Protein AF-A0A672KTS9-F1 (afdb_monomer)

Structure (mmCIF, N/CA/C/O backbone):
data_AF-A0A672KTS9-F1
#
_entry.id   AF-A0A672KTS9-F1
#
loop_
_atom_site.group_PDB
_atom_site.id
_atom_site.type_symbol
_atom_site.label_atom_id
_atom_site.label_alt_id
_atom_site.label_comp_id
_atom_site.label_asym_id
_atom_site.label_entity_id
_atom_site.label_seq_id
_atom_site.pdbx_PDB_ins_code
_atom_site.Cartn_x
_atom_site.Cartn_y
_atom_site.Cartn_z
_atom_site.occupancy
_atom_site.B_iso_or_equiv
_atom_site.auth_seq_id
_atom_site.auth_comp_id
_atom_site.auth_asym_id
_atom_site.auth_atom_id
_atom_site.pdbx_PDB_model_num
ATOM 1 N N . MET A 1 1 ? -13.722 -0.046 4.669 1.00 51.09 1 MET A N 1
ATOM 2 C CA . MET A 1 1 ? -14.972 -0.018 5.462 1.00 51.09 1 MET A CA 1
ATOM 3 C C . MET A 1 1 ? -14.577 0.242 6.907 1.00 51.09 1 MET A C 1
ATOM 5 O O . MET A 1 1 ? -13.538 -0.270 7.299 1.00 51.09 1 MET A O 1
ATOM 9 N N . ALA A 1 2 ? -15.296 1.093 7.640 1.00 59.34 2 ALA A N 1
ATOM 10 C CA . ALA A 1 2 ? -14.951 1.438 9.022 1.00 59.34 2 ALA A CA 1
ATOM 11 C C . ALA A 1 2 ? -15.828 0.646 9.998 1.00 59.34 2 ALA A C 1
ATOM 13 O O . ALA A 1 2 ? -17.048 0.649 9.845 1.00 59.34 2 ALA A O 1
ATOM 14 N N . ASP A 1 3 ? -15.214 0.007 10.994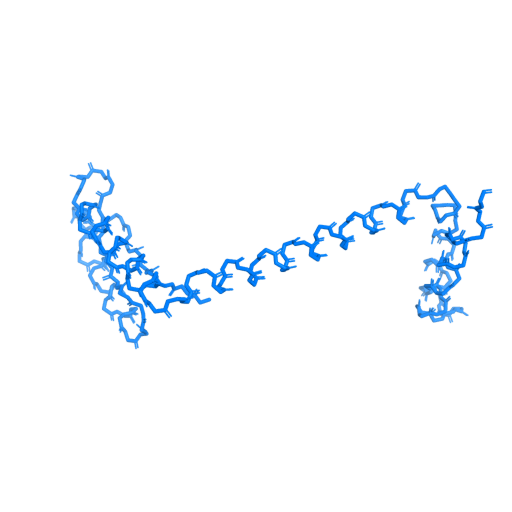 1.00 68.19 3 ASP A N 1
ATOM 15 C CA . ASP A 1 3 ? -15.921 -0.782 12.015 1.00 68.19 3 ASP A CA 1
ATOM 16 C C . ASP A 1 3 ? -16.562 0.101 13.102 1.00 68.19 3 ASP A C 1
ATOM 18 O O . ASP A 1 3 ? -17.542 -0.278 13.746 1.00 68.19 3 ASP A O 1
ATOM 22 N N . LEU A 1 4 ? -16.026 1.311 13.290 1.00 75.81 4 LEU A N 1
ATOM 23 C CA . LEU A 1 4 ? -16.501 2.294 14.255 1.00 75.81 4 LEU A CA 1
ATOM 24 C C . LEU A 1 4 ? -16.325 3.707 13.697 1.00 75.81 4 LEU A C 1
ATOM 26 O O . LEU A 1 4 ? -15.262 4.047 13.175 1.00 75.81 4 LEU A O 1
ATOM 30 N N . VAL A 1 5 ? -17.356 4.538 13.844 1.00 80.38 5 VAL A N 1
ATOM 31 C CA . VAL A 1 5 ? -17.306 5.958 13.476 1.00 80.38 5 VAL A CA 1
ATOM 32 C C . VAL A 1 5 ? -17.457 6.791 14.741 1.00 80.38 5 VAL A C 1
ATOM 34 O O . VAL A 1 5 ? -18.405 6.619 15.509 1.00 80.38 5 VAL A O 1
ATOM 37 N N . VAL A 1 6 ? -16.509 7.698 14.967 1.00 83.94 6 VAL A N 1
ATOM 38 C CA . VAL A 1 6 ? -16.469 8.540 16.165 1.00 83.94 6 VAL A CA 1
ATOM 39 C C . VAL A 1 6 ? -16.664 9.995 15.764 1.00 83.94 6 VAL A C 1
ATOM 41 O O . VAL A 1 6 ? -15.835 10.568 15.058 1.00 83.94 6 VAL A O 1
ATOM 44 N N . VAL A 1 7 ? -17.749 10.605 16.242 1.00 85.69 7 VAL A N 1
ATOM 45 C CA . VAL A 1 7 ? -17.989 12.044 16.086 1.00 85.69 7 VAL A CA 1
ATOM 46 C C . VAL A 1 7 ? -17.328 12.758 17.265 1.00 85.69 7 VAL A C 1
ATOM 48 O O . VAL A 1 7 ? -17.745 12.607 18.417 1.00 85.69 7 VAL A O 1
ATOM 51 N N . THR A 1 8 ? -16.253 13.489 16.982 1.00 86.19 8 THR A N 1
ATOM 52 C CA . THR A 1 8 ? -15.435 14.179 17.991 1.00 86.19 8 THR A CA 1
ATOM 53 C C . THR A 1 8 ? -15.973 15.581 18.299 1.00 86.19 8 THR A C 1
ATOM 55 O O . THR A 1 8 ? -16.845 16.083 17.590 1.00 86.19 8 THR A O 1
ATOM 58 N N . LYS A 1 9 ? -15.448 16.218 19.358 1.00 87.56 9 LYS A N 1
ATOM 59 C CA . LYS A 1 9 ? -15.806 17.587 19.791 1.00 87.56 9 LYS A CA 1
ATOM 60 C C . LYS A 1 9 ? -17.289 17.756 20.149 1.00 87.56 9 LYS A C 1
ATOM 62 O O . LYS A 1 9 ? -17.890 18.793 19.890 1.00 87.56 9 LYS A O 1
ATOM 67 N N . SER A 1 10 ? -17.914 16.718 20.707 1.00 88.94 10 SER A N 1
ATOM 68 C CA . SER A 1 10 ? -19.311 16.773 21.157 1.00 88.94 10 SER A CA 1
ATOM 69 C C . SER A 1 10 ? -19.422 17.452 22.532 1.00 88.94 10 SER A C 1
ATOM 71 O O . SER A 1 10 ? -19.901 16.834 23.484 1.00 88.94 10 SER A O 1
ATOM 73 N N . ASP A 1 11 ? -18.999 18.708 22.634 1.00 82.69 11 ASP A N 1
ATOM 74 C CA . ASP A 1 11 ? -19.000 19.524 23.852 1.00 82.69 11 ASP A CA 1
ATOM 75 C C . ASP A 1 11 ? -19.517 20.948 23.580 1.00 82.69 11 ASP A C 1
ATOM 77 O O . ASP A 1 11 ? -19.565 21.405 22.438 1.00 82.69 11 ASP A O 1
ATOM 81 N N . GLY A 1 12 ? -20.001 21.621 24.631 1.00 88.00 12 GLY A N 1
ATOM 82 C CA . GLY A 1 12 ? -20.553 22.977 24.540 1.00 88.00 12 GLY A CA 1
ATOM 83 C C . GLY A 1 12 ? -21.657 23.120 23.485 1.00 88.00 12 GLY A C 1
ATOM 84 O O . GLY A 1 12 ? -22.602 22.330 23.430 1.00 88.00 12 GLY A O 1
ATOM 85 N N . GLU A 1 13 ? -21.523 24.127 22.622 1.00 87.69 13 GLU A N 1
ATOM 86 C CA . GLU A 1 13 ? -22.466 24.420 21.533 1.00 87.69 13 GLU A CA 1
ATOM 87 C C . GLU A 1 13 ? -22.458 23.354 20.421 1.00 87.69 13 GLU A C 1
ATOM 89 O O . GLU A 1 13 ? -23.419 23.226 19.659 1.00 87.69 13 GLU A O 1
ATOM 94 N N . LEU A 1 14 ? -21.407 22.530 20.347 1.00 86.81 14 LEU A N 1
ATOM 95 C CA . LEU A 1 14 ? -21.232 21.522 19.299 1.00 86.81 14 LEU A CA 1
ATOM 96 C C . LEU A 1 14 ? -21.963 20.203 19.589 1.00 86.81 14 LEU A C 1
ATOM 98 O O . LEU A 1 14 ? -22.030 19.331 18.720 1.00 86.81 14 LEU A O 1
ATOM 102 N N . VAL A 1 15 ? -22.596 20.061 20.758 1.00 86.44 15 VAL A N 1
ATOM 103 C CA . VAL A 1 15 ? -23.379 18.864 21.115 1.00 86.44 15 VAL A CA 1
ATOM 104 C C . VAL A 1 15 ? -24.543 18.627 20.146 1.00 86.44 15 VAL A C 1
ATOM 106 O O . VAL A 1 15 ? -24.794 17.483 19.754 1.00 86.44 15 VAL A O 1
ATOM 109 N N . VAL A 1 16 ? -25.267 19.681 19.754 1.00 89.00 16 VAL A N 1
ATOM 110 C CA . VAL A 1 16 ? -26.439 19.568 18.866 1.00 89.00 16 VAL A CA 1
ATOM 111 C C . VAL A 1 16 ? -26.027 19.187 17.433 1.00 89.00 16 VAL A C 1
ATOM 113 O O . VAL A 1 16 ? -26.547 18.186 16.929 1.00 89.00 16 VAL A O 1
ATOM 116 N N . PRO A 1 17 ? -25.055 19.869 16.792 1.00 87.44 17 PRO A N 1
ATOM 117 C CA . PRO A 1 17 ? -24.490 19.431 15.514 1.00 87.44 17 PRO A CA 1
ATOM 118 C C . PRO A 1 17 ? -23.940 17.998 15.545 1.00 87.44 17 PRO A C 1
ATOM 120 O O . PRO A 1 17 ? -24.241 17.206 14.652 1.00 87.44 17 PRO A O 1
ATOM 123 N N . ALA A 1 18 ? -23.195 17.624 16.592 1.00 84.19 18 ALA A N 1
ATOM 124 C CA . ALA A 1 18 ? -22.610 16.288 16.707 1.00 84.19 18 ALA A CA 1
ATOM 125 C C . ALA A 1 18 ? -23.677 15.182 16.774 1.00 84.19 18 ALA A C 1
ATOM 127 O O . ALA A 1 18 ? -23.493 14.109 16.196 1.00 84.19 18 ALA A O 1
ATOM 128 N N . ARG A 1 19 ? -24.812 15.427 17.447 1.00 85.38 19 ARG A N 1
ATOM 129 C CA . ARG A 1 19 ? -25.952 14.489 17.477 1.00 85.38 19 ARG A CA 1
ATOM 130 C C . ARG A 1 19 ? -26.586 14.298 16.105 1.00 85.38 19 ARG A C 1
ATOM 132 O O . ARG A 1 19 ? -26.957 13.178 15.767 1.00 85.38 19 ARG A O 1
ATOM 139 N N . ARG A 1 20 ? -26.699 15.369 15.319 1.00 85.56 20 ARG A N 1
ATOM 140 C CA . ARG A 1 20 ? -27.255 15.303 13.965 1.00 85.56 20 ARG A CA 1
ATOM 141 C C . ARG A 1 20 ? -26.378 14.451 13.048 1.00 85.56 20 ARG A C 1
ATOM 143 O O . ARG A 1 20 ? -26.880 13.515 12.437 1.00 85.56 20 ARG A O 1
ATOM 150 N N . ILE A 1 21 ? -25.068 14.704 13.050 1.00 83.38 21 ILE A N 1
ATOM 151 C CA . ILE A 1 21 ? -24.095 13.909 12.284 1.00 83.38 21 ILE A CA 1
ATOM 152 C C . ILE A 1 21 ? -24.128 12.444 12.740 1.00 83.38 21 ILE A C 1
ATOM 154 O O . ILE A 1 21 ? -24.165 11.539 11.914 1.00 83.38 21 ILE A O 1
ATOM 158 N N . GLN A 1 22 ? -24.185 12.184 14.052 1.00 82.50 22 GLN A N 1
ATOM 159 C CA . GLN A 1 22 ? -24.304 10.817 14.566 1.00 82.50 22 GLN A CA 1
ATOM 160 C C . GLN A 1 22 ? -25.515 10.079 13.966 1.00 82.50 22 GLN A C 1
ATOM 162 O O . GLN A 1 22 ? -25.380 8.934 13.531 1.00 82.50 22 GLN A O 1
ATOM 167 N N . ALA A 1 23 ? -26.682 10.726 13.926 1.00 78.69 23 ALA A N 1
ATOM 168 C CA . ALA A 1 23 ? -27.905 10.138 13.385 1.00 78.69 23 ALA A CA 1
ATOM 169 C C . ALA A 1 23 ? -27.808 9.855 11.875 1.00 78.69 23 ALA A C 1
ATOM 171 O O . ALA A 1 23 ? -28.233 8.789 11.434 1.00 78.69 23 ALA A O 1
ATOM 172 N N . GLU A 1 24 ? -27.196 10.756 11.103 1.00 76.75 24 GLU A N 1
ATOM 173 C CA . GLU A 1 24 ? -26.996 10.594 9.655 1.00 76.75 24 GLU A CA 1
ATOM 174 C C . GLU A 1 24 ? -26.098 9.382 9.331 1.00 76.75 24 GLU A C 1
ATOM 176 O O . GLU A 1 24 ? -26.396 8.614 8.417 1.00 76.75 24 GLU A O 1
ATOM 181 N N . TYR A 1 25 ? -25.055 9.138 10.132 1.00 66.06 25 TYR A N 1
ATOM 182 C CA . TYR A 1 25 ? -24.136 8.007 9.935 1.00 66.06 25 TYR A CA 1
ATOM 183 C C . TYR A 1 25 ? -24.646 6.665 10.486 1.00 66.06 25 TYR A C 1
ATOM 185 O O . TYR A 1 25 ? -24.133 5.621 10.088 1.00 66.06 25 TYR A O 1
ATOM 193 N N . THR A 1 26 ? -25.663 6.663 11.356 1.00 59.44 26 THR A N 1
ATOM 194 C CA . THR A 1 26 ? -26.233 5.433 11.953 1.00 59.44 26 THR A CA 1
ATOM 195 C C . THR A 1 26 ? -27.075 4.621 10.950 1.00 59.44 26 THR A C 1
ATOM 197 O O . THR A 1 26 ? -27.364 3.448 11.181 1.00 59.44 26 THR A O 1
ATOM 200 N N . ILE A 1 27 ? -27.457 5.215 9.811 1.00 57.56 27 ILE A N 1
ATOM 201 C CA . ILE A 1 27 ? -28.175 4.525 8.721 1.00 57.56 27 ILE A CA 1
ATOM 202 C C . ILE A 1 27 ? -27.260 3.495 8.025 1.00 57.56 27 ILE A C 1
ATOM 204 O O . ILE A 1 27 ? -27.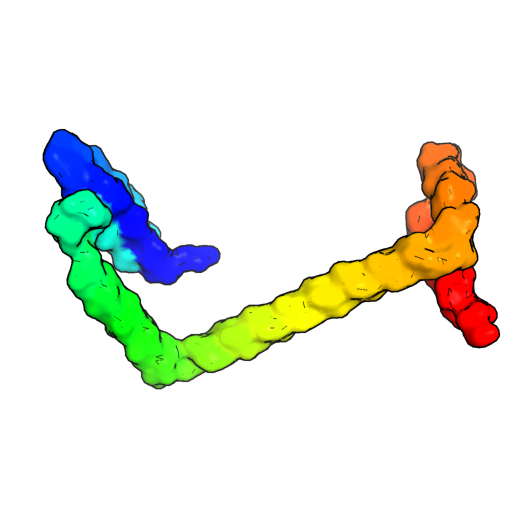734 2.491 7.490 1.00 57.56 27 ILE A O 1
ATOM 208 N N . TRP A 1 28 ? -25.939 3.690 8.092 1.00 45.09 28 TRP A N 1
ATOM 209 C CA . TRP A 1 28 ? -24.948 2.670 7.757 1.00 45.09 28 TRP A CA 1
ATOM 210 C C . TRP A 1 28 ? -24.541 1.886 9.016 1.00 45.09 28 TRP A C 1
ATOM 212 O O . TRP A 1 28 ? -24.565 2.409 10.123 1.00 45.09 28 TRP A O 1
ATOM 222 N N . LYS A 1 29 ? -24.200 0.599 8.862 1.00 57.34 29 LYS A N 1
ATOM 223 C CA . LYS A 1 29 ? -24.016 -0.370 9.963 1.00 57.34 29 LYS A CA 1
ATOM 224 C C . LYS A 1 29 ? -22.637 -0.345 10.683 1.00 57.34 29 LYS A C 1
ATOM 226 O O . LYS A 1 29 ? -22.082 -1.421 10.897 1.00 57.34 29 LYS A O 1
ATOM 231 N N . PRO A 1 30 ? -22.059 0.801 11.086 1.00 63.91 30 PRO A N 1
ATOM 232 C CA . PRO A 1 30 ? -21.187 0.802 12.271 1.00 63.91 30 PRO A CA 1
ATOM 233 C C . PRO A 1 30 ? -21.827 1.503 13.479 1.00 63.91 30 PRO A C 1
ATOM 235 O O . PRO A 1 30 ? -22.669 2.389 13.342 1.00 63.91 30 PRO A O 1
ATOM 238 N N . LYS A 1 31 ? -21.414 1.123 14.699 1.00 72.50 31 LYS A N 1
ATOM 239 C CA . LYS A 1 31 ? -21.804 1.856 15.917 1.00 72.50 31 LYS A CA 1
ATOM 240 C C . LYS A 1 31 ? -21.230 3.275 15.831 1.00 72.50 31 LYS A C 1
ATOM 242 O O . LYS A 1 31 ? -20.025 3.441 15.643 1.00 72.50 31 LYS A O 1
ATOM 247 N N . VAL A 1 32 ? -22.075 4.292 15.988 1.00 74.56 32 VAL A N 1
ATOM 248 C CA . VAL A 1 32 ? -21.638 5.694 15.995 1.00 74.56 32 VAL A CA 1
ATOM 249 C C . VAL A 1 32 ? -21.664 6.221 17.425 1.00 74.56 32 VAL A C 1
ATOM 251 O O . VAL A 1 32 ? -22.713 6.202 18.069 1.00 74.56 32 VAL A O 1
ATOM 254 N N . VAL A 1 33 ? -20.522 6.691 17.931 1.00 81.50 33 VAL A N 1
ATOM 255 C CA . VAL A 1 33 ? -20.372 7.209 19.306 1.00 81.50 33 VAL A CA 1
ATOM 256 C C . VAL A 1 33 ? -19.898 8.663 19.260 1.00 81.50 33 VAL A C 1
ATOM 258 O O . VAL A 1 33 ? -19.138 9.052 18.373 1.00 81.50 33 VAL A O 1
ATOM 261 N N . ARG A 1 34 ? -20.358 9.478 20.215 1.00 81.50 34 ARG A N 1
ATOM 262 C CA . ARG A 1 34 ? -19.916 10.866 20.401 1.00 81.50 34 ARG A CA 1
ATOM 263 C C . ARG A 1 34 ? -18.944 10.956 21.563 1.00 81.50 34 ARG A C 1
ATOM 265 O O . ARG A 1 34 ? -19.243 10.425 22.631 1.00 81.50 34 ARG A O 1
ATOM 272 N N . ILE A 1 35 ? -17.843 11.675 21.366 1.00 88.75 35 ILE A N 1
ATOM 273 C CA . ILE A 1 35 ? -16.857 11.925 22.422 1.00 88.75 35 ILE A CA 1
ATOM 274 C C . ILE A 1 35 ? -16.466 13.401 22.494 1.00 88.75 35 ILE A C 1
ATOM 276 O O . ILE A 1 35 ? -16.513 14.127 21.495 1.00 88.75 35 ILE A O 1
ATOM 280 N N . SER A 1 36 ? -16.005 13.817 23.667 1.00 85.69 36 SER A N 1
ATOM 281 C CA . SER A 1 36 ? -15.225 15.034 23.858 1.00 85.69 36 SER A CA 1
ATOM 282 C C . SER A 1 36 ? -13.908 14.674 24.532 1.00 85.69 36 SER A C 1
ATOM 284 O O . SER A 1 36 ? -13.878 14.228 25.678 1.00 85.69 36 SER A O 1
ATOM 286 N N . SER A 1 37 ? -12.800 14.882 23.823 1.00 84.56 37 SER A N 1
ATOM 287 C CA . SER A 1 37 ? -11.463 14.725 24.400 1.00 84.56 37 SER A CA 1
ATOM 288 C C . SER A 1 37 ? -11.132 15.826 25.411 1.00 84.56 37 SER A C 1
ATOM 290 O O . SER A 1 37 ? -10.241 15.638 26.228 1.00 84.56 37 SER A O 1
ATOM 292 N N . GLN A 1 38 ? -11.836 16.963 25.360 1.00 83.81 38 GLN A N 1
ATOM 293 C CA . GLN A 1 38 ? -11.623 18.092 26.263 1.00 83.81 38 GLN A CA 1
ATOM 294 C C . GLN A 1 38 ? -12.284 17.866 27.625 1.00 83.81 38 GLN A C 1
ATOM 296 O O . GLN A 1 38 ? -11.684 18.170 28.651 1.00 83.81 38 GLN A O 1
ATOM 301 N N . THR A 1 39 ? -13.504 17.324 27.645 1.00 84.19 39 THR A N 1
ATOM 302 C CA . THR A 1 39 ? -14.236 17.053 28.895 1.00 84.19 39 THR A CA 1
ATOM 303 C C . THR A 1 39 ? -14.073 15.613 29.384 1.00 84.19 39 THR A C 1
ATOM 305 O O . THR A 1 39 ? -14.472 15.294 30.500 1.00 84.19 39 THR A O 1
ATOM 308 N N . GLY A 1 40 ? -13.521 14.725 28.550 1.00 84.38 40 GLY A N 1
ATOM 309 C CA . GLY A 1 40 ? -13.437 13.285 28.806 1.00 84.38 40 GLY A CA 1
ATOM 310 C C . GLY A 1 40 ? -14.756 12.536 28.582 1.00 84.38 40 GLY A C 1
ATOM 311 O O . GLY A 1 40 ? -14.800 11.311 28.709 1.00 84.38 40 GLY A O 1
ATOM 312 N N . GLN A 1 41 ? -15.834 13.239 28.222 1.00 86.00 41 GLN A N 1
ATOM 313 C CA . GLN A 1 41 ? -17.145 12.638 28.004 1.00 86.00 41 GLN A CA 1
ATOM 314 C C . GLN A 1 41 ? -17.117 11.643 26.837 1.00 86.00 41 GLN A C 1
ATOM 316 O O . GLN A 1 41 ? -16.623 11.954 25.751 1.00 86.00 41 GLN A O 1
ATOM 321 N N . GLY A 1 42 ? -17.703 10.460 27.032 1.00 85.25 42 GLY A N 1
ATOM 322 C CA . GLY A 1 42 ? -17.825 9.442 25.987 1.00 85.25 42 GLY A CA 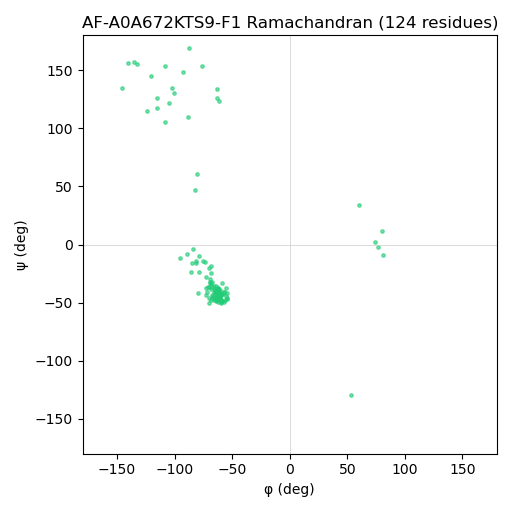1
ATOM 323 C C . GLY A 1 42 ? -16.562 8.602 25.781 1.00 85.25 42 GLY A C 1
ATOM 324 O O . GLY A 1 42 ? -16.604 7.624 25.037 1.00 85.25 42 GLY A O 1
ATOM 325 N N . VAL A 1 43 ? -15.433 8.966 26.405 1.00 87.56 43 VAL A N 1
ATOM 326 C CA . VAL A 1 43 ? -14.157 8.251 26.251 1.00 87.56 43 VAL A CA 1
ATOM 327 C C . VAL A 1 43 ? -14.188 6.871 26.933 1.00 87.56 43 VAL A C 1
ATOM 329 O O . VAL A 1 43 ? -13.806 5.899 26.275 1.00 87.56 43 VAL A O 1
ATOM 332 N N . PRO A 1 44 ? -14.683 6.711 28.181 1.00 90.25 44 PRO A N 1
ATOM 333 C CA . PRO A 1 44 ? -14.836 5.385 28.787 1.00 90.25 44 PRO A CA 1
ATOM 334 C C . PRO A 1 44 ? -15.804 4.478 28.011 1.00 90.25 44 PRO A C 1
ATOM 336 O O . PRO A 1 44 ? -15.545 3.289 27.823 1.00 90.25 44 PRO A O 1
ATOM 339 N N . GLU A 1 45 ? -16.906 5.035 27.509 1.00 86.44 45 GLU A N 1
ATOM 340 C CA . GLU A 1 45 ? -17.914 4.308 26.734 1.00 86.44 45 GLU A CA 1
ATOM 341 C C . GLU A 1 45 ? -17.376 3.873 25.366 1.00 86.44 45 GLU A C 1
ATOM 343 O O . GLU A 1 45 ? -17.649 2.756 24.911 1.00 86.44 45 GLU A O 1
ATOM 348 N N . LEU A 1 46 ? -16.572 4.729 24.726 1.00 87.50 46 LEU A N 1
ATOM 349 C CA . LEU A 1 46 ? -15.838 4.398 23.510 1.00 87.50 46 LEU A CA 1
ATOM 350 C C . LEU A 1 46 ? -14.899 3.212 23.752 1.00 87.50 46 LEU A C 1
ATOM 352 O O . LEU A 1 46 ? -14.939 2.242 22.996 1.00 87.50 46 LEU A O 1
ATOM 356 N N . TRP A 1 47 ? -14.105 3.253 24.826 1.00 89.00 47 TRP A N 1
ATOM 357 C CA . TRP A 1 47 ? -13.187 2.167 25.168 1.00 89.00 47 TRP A CA 1
ATOM 358 C C . TRP A 1 47 ? -13.918 0.842 25.414 1.00 89.00 47 TRP A C 1
ATOM 360 O O . TRP A 1 47 ? -13.550 -0.185 24.845 1.00 89.00 47 TRP A O 1
ATOM 370 N N . ASN A 1 48 ? -15.015 0.866 26.175 1.00 88.94 48 ASN A N 1
ATOM 371 C CA . ASN A 1 48 ? -15.850 -0.318 26.392 1.00 88.94 48 ASN A CA 1
ATOM 372 C C . ASN A 1 48 ? -16.426 -0.865 25.078 1.00 88.94 48 ASN A C 1
ATOM 374 O O . ASN A 1 48 ? -16.455 -2.077 24.870 1.00 88.94 48 ASN A O 1
ATOM 378 N N . THR A 1 49 ? -16.838 0.015 24.165 1.00 86.38 49 THR A N 1
ATOM 379 C CA . THR A 1 49 ? -17.323 -0.385 22.836 1.00 86.38 49 THR A CA 1
ATOM 380 C C . THR A 1 49 ? -16.216 -1.050 22.012 1.00 86.38 49 THR A C 1
ATOM 382 O O . THR A 1 49 ? -16.468 -2.062 21.357 1.00 86.38 49 THR A O 1
ATOM 385 N N . MET A 1 50 ? -14.983 -0.536 22.076 1.00 87.38 50 MET A N 1
ATOM 386 C CA . MET A 1 50 ? -13.819 -1.143 21.418 1.00 87.38 50 MET A CA 1
ATOM 387 C C . MET A 1 50 ? -13.488 -2.526 21.991 1.00 87.38 50 MET A C 1
ATOM 389 O O . MET A 1 50 ? -13.203 -3.447 21.226 1.00 87.38 50 MET A O 1
ATOM 393 N N . LEU A 1 51 ? -13.558 -2.698 23.316 1.00 89.94 51 LEU A N 1
ATOM 394 C CA . LEU A 1 51 ? -13.357 -3.998 23.964 1.00 89.94 51 LEU A CA 1
ATOM 395 C C . LEU A 1 51 ? -14.431 -5.010 23.543 1.00 89.94 51 LEU A C 1
ATOM 397 O O . LEU A 1 51 ? -14.087 -6.117 23.142 1.00 89.94 51 LEU A O 1
ATOM 401 N N . GLN A 1 52 ? -15.707 -4.611 23.529 1.00 87.12 52 GLN A N 1
ATOM 402 C CA . GLN A 1 52 ? -16.803 -5.462 23.046 1.00 87.12 52 GLN A CA 1
ATOM 403 C C . GLN A 1 52 ? -16.596 -5.901 21.593 1.00 87.12 52 GLN A C 1
ATOM 405 O O . GLN A 1 52 ? -16.818 -7.063 21.267 1.00 87.12 52 GLN A O 1
ATOM 410 N N . PHE A 1 53 ? -16.163 -4.986 20.719 1.00 85.25 53 PHE A N 1
ATOM 411 C CA . PHE A 1 53 ? -15.849 -5.320 19.330 1.00 85.25 53 PHE A CA 1
ATOM 412 C C . PHE A 1 53 ? -14.693 -6.319 19.242 1.00 85.25 53 PHE A C 1
ATOM 414 O O . PHE A 1 53 ? -14.807 -7.331 18.557 1.00 85.25 53 PHE A O 1
ATOM 421 N N . ARG A 1 54 ? -13.597 -6.074 19.972 1.00 84.81 54 ARG A N 1
ATOM 4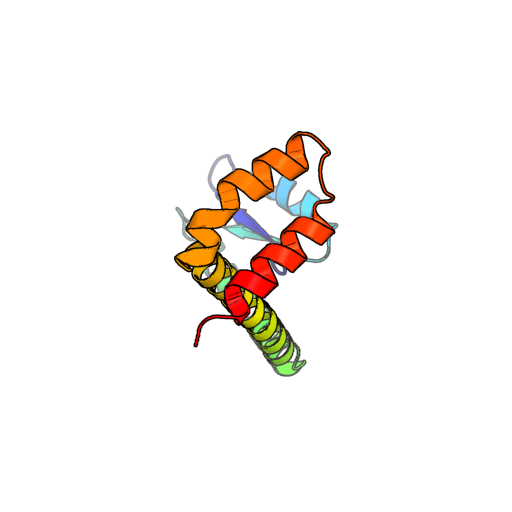22 C CA . ARG A 1 54 ? -12.452 -6.989 20.020 1.00 84.81 54 ARG A CA 1
ATOM 423 C C . ARG A 1 54 ? -12.879 -8.387 20.466 1.00 84.81 54 ARG A C 1
ATOM 425 O O . ARG A 1 54 ? -12.493 -9.359 19.827 1.00 84.81 54 ARG A O 1
ATOM 432 N N . ASP A 1 55 ? -13.660 -8.490 21.536 1.00 88.12 55 ASP A N 1
ATOM 433 C CA . ASP A 1 55 ? -14.074 -9.773 22.105 1.00 88.12 55 ASP A CA 1
ATOM 434 C C . ASP A 1 55 ? -15.068 -10.504 21.180 1.00 88.12 55 ASP A C 1
ATOM 436 O O . ASP A 1 55 ? -14.959 -11.718 20.987 1.00 88.12 55 ASP A O 1
ATOM 440 N N . ALA A 1 56 ? -15.968 -9.775 20.511 1.00 84.06 56 ALA A N 1
ATOM 441 C CA . ALA A 1 56 ? -16.845 -10.332 19.479 1.00 84.06 56 ALA A CA 1
ATOM 442 C C . ALA A 1 56 ? -16.043 -10.872 18.281 1.00 84.06 56 ALA A C 1
ATOM 444 O O . ALA A 1 56 ? -16.262 -11.997 17.848 1.00 84.06 56 ALA A O 1
ATOM 445 N N . MET A 1 57 ? -15.055 -10.116 17.801 1.00 80.56 57 MET A N 1
ATOM 446 C CA . MET A 1 57 ? -14.225 -10.510 16.658 1.00 80.56 57 MET A CA 1
ATOM 447 C C . MET A 1 57 ? -13.222 -11.628 16.990 1.00 80.56 57 MET A C 1
ATOM 449 O O . MET A 1 57 ? -12.810 -12.387 16.111 1.00 80.56 57 MET A O 1
ATOM 453 N N . LEU A 1 58 ? -12.788 -11.730 18.250 1.00 84.44 58 LEU A N 1
ATOM 454 C CA . LEU A 1 58 ? -11.984 -12.854 18.735 1.00 84.44 58 LEU A CA 1
ATOM 455 C C . LEU A 1 58 ? -12.831 -14.119 18.876 1.00 84.44 58 LEU A C 1
ATOM 457 O O . LEU A 1 58 ? -12.384 -15.184 18.460 1.00 84.44 58 LEU A O 1
ATOM 461 N N . SER A 1 59 ? -14.040 -14.007 19.431 1.00 85.56 59 SER A N 1
ATOM 462 C CA . SER A 1 59 ? -14.936 -15.157 19.606 1.00 85.56 59 SER A CA 1
ATOM 463 C C . SER A 1 59 ? -15.488 -15.689 18.280 1.00 85.56 59 SER A C 1
ATOM 465 O O . SER A 1 59 ? -15.646 -16.900 18.149 1.00 85.56 59 SER A O 1
ATOM 467 N N . SER A 1 60 ? -15.696 -14.831 17.274 1.00 84.62 60 SER A N 1
ATOM 468 C CA . SER A 1 60 ? -16.038 -15.262 15.911 1.00 84.62 60 SER A CA 1
ATOM 469 C C . SER A 1 60 ? -14.850 -15.828 15.122 1.00 84.62 60 SER A C 1
ATOM 471 O O . SER A 1 60 ? -15.044 -16.454 14.083 1.00 84.62 60 SER A O 1
ATOM 473 N N . GLY A 1 61 ? -13.612 -15.614 15.586 1.00 83.25 61 GLY A N 1
ATOM 474 C CA . GLY A 1 61 ? -12.393 -16.000 14.868 1.00 83.25 61 GLY A CA 1
ATOM 475 C C . GLY A 1 61 ? -12.051 -15.108 13.665 1.00 83.25 61 GLY A C 1
ATOM 476 O O . GLY A 1 61 ? -11.040 -15.339 13.002 1.00 83.25 61 GLY A O 1
ATOM 477 N N . GLU A 1 62 ? -12.832 -14.059 13.395 1.00 81.00 62 GLU A N 1
ATOM 478 C CA . GLU A 1 62 ? -12.605 -13.140 12.273 1.00 81.00 62 GLU A CA 1
ATOM 479 C C . GLU A 1 62 ? -11.346 -12.285 12.463 1.00 81.00 62 GLU A C 1
ATOM 481 O O . GLU A 1 62 ? -10.635 -11.991 11.502 1.00 81.00 62 GLU A O 1
ATOM 486 N N . LEU A 1 63 ? -11.016 -11.912 13.705 1.00 79.00 63 LEU A N 1
ATOM 487 C CA . LEU A 1 63 ? -9.881 -11.030 13.989 1.00 79.00 63 LEU A CA 1
ATOM 488 C C . LEU A 1 63 ? -8.520 -11.638 13.593 1.00 79.00 63 LEU A C 1
ATOM 490 O O . LEU A 1 63 ? -7.747 -10.951 12.917 1.00 79.00 63 LEU A O 1
ATOM 494 N N . PRO A 1 64 ? -8.195 -12.900 13.942 1.00 83.88 64 PRO A N 1
ATOM 495 C CA . PRO A 1 64 ? -7.015 -13.580 13.406 1.00 83.88 64 PRO A CA 1
ATOM 496 C C . PRO A 1 64 ? -6.990 -13.668 11.873 1.00 83.88 64 PRO A C 1
ATOM 498 O O . PRO A 1 64 ? -5.942 -13.432 11.272 1.00 83.88 64 PRO A O 1
ATOM 501 N N . VAL A 1 65 ? -8.129 -13.953 11.230 1.00 84.12 65 VAL A N 1
ATOM 502 C CA . VAL A 1 65 ? -8.233 -14.090 9.764 1.00 84.12 65 VAL A CA 1
ATOM 503 C C . VAL A 1 65 ? -7.993 -12.752 9.058 1.00 84.12 65 VAL A C 1
ATOM 505 O O . VAL A 1 65 ? -7.220 -12.674 8.096 1.00 84.12 65 VAL A O 1
ATOM 508 N N . HIS A 1 66 ? -8.594 -11.672 9.561 1.00 82.56 66 HIS A N 1
ATOM 509 C CA . HIS A 1 66 ? -8.367 -10.318 9.059 1.00 82.56 66 HIS A CA 1
ATOM 510 C C . HIS A 1 66 ? -6.902 -9.912 9.212 1.00 82.56 66 HIS A C 1
ATOM 512 O O . HIS A 1 66 ? -6.304 -9.421 8.255 1.00 82.56 66 HIS A O 1
ATOM 518 N N . ARG A 1 67 ? -6.286 -10.186 10.370 1.00 87.88 67 ARG A N 1
ATOM 519 C CA . ARG A 1 67 ? -4.858 -9.914 10.591 1.00 87.88 67 ARG A CA 1
ATOM 520 C C . ARG A 1 67 ? -3.966 -10.689 9.630 1.00 87.88 67 ARG A C 1
ATOM 522 O O . ARG A 1 67 ? -3.048 -10.105 9.065 1.00 87.88 67 ARG A O 1
ATOM 529 N N . GLN A 1 68 ? -4.245 -11.969 9.400 1.00 88.81 68 GLN A N 1
ATOM 530 C CA . GLN A 1 68 ? -3.479 -12.772 8.446 1.00 88.81 68 GLN A CA 1
ATOM 531 C C . GLN A 1 68 ? -3.5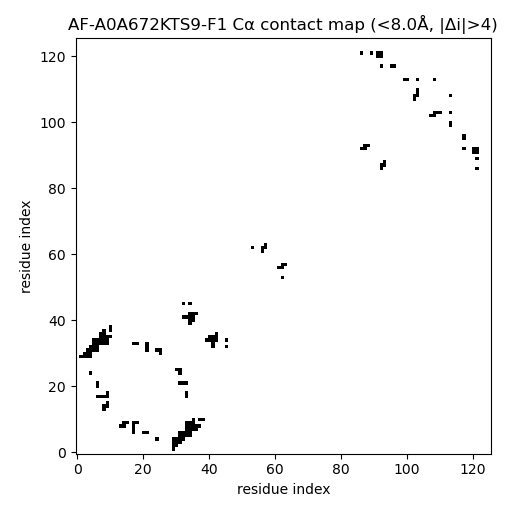96 -12.212 7.021 1.00 88.81 68 GLN A C 1
ATOM 533 O O . GLN A 1 68 ? -2.612 -12.151 6.284 1.00 88.81 68 GLN A O 1
ATOM 538 N N . THR A 1 69 ? -4.793 -11.772 6.632 1.00 90.56 69 THR A N 1
ATOM 539 C CA . THR A 1 69 ? -5.032 -11.157 5.320 1.00 90.56 69 THR A CA 1
ATOM 540 C C . THR A 1 69 ? -4.278 -9.834 5.187 1.00 90.56 69 THR A C 1
ATOM 542 O O . THR A 1 69 ? -3.580 -9.625 4.198 1.00 90.56 69 THR A O 1
ATOM 545 N N . GLN A 1 70 ? -4.335 -8.976 6.209 1.00 88.75 70 GLN A N 1
ATOM 546 C CA . GLN A 1 70 ? -3.583 -7.718 6.255 1.00 88.75 70 GLN A CA 1
ATOM 547 C C . GLN A 1 70 ? -2.071 -7.949 6.178 1.00 88.75 70 GLN A C 1
ATOM 549 O O . GLN A 1 70 ? -1.390 -7.260 5.427 1.00 88.75 70 GLN A O 1
ATOM 554 N N . GLN A 1 71 ? -1.545 -8.948 6.893 1.00 91.00 71 GLN A N 1
ATOM 555 C CA . GLN A 1 71 ? -0.127 -9.313 6.840 1.00 91.00 71 GLN A CA 1
ATOM 556 C C . GLN A 1 71 ? 0.299 -9.763 5.442 1.00 91.00 71 GLN A C 1
ATOM 558 O O . GLN A 1 71 ? 1.361 -9.365 4.977 1.00 91.00 71 GLN A O 1
ATOM 563 N N . LYS A 1 72 ? -0.532 -10.551 4.746 1.00 94.50 72 LYS A N 1
ATOM 564 C CA . LYS A 1 72 ? -0.265 -10.956 3.357 1.00 94.50 72 LYS A CA 1
ATOM 565 C C . LYS A 1 72 ? -0.224 -9.756 2.415 1.00 94.50 72 LYS A C 1
ATOM 567 O O . LYS A 1 72 ? 0.688 -9.667 1.601 1.00 94.50 72 LYS A O 1
ATOM 572 N N . VAL A 1 73 ? -1.185 -8.838 2.533 1.00 95.00 73 VAL A N 1
ATOM 573 C CA . VAL A 1 73 ? -1.200 -7.603 1.732 1.00 95.00 73 VAL A CA 1
ATOM 574 C C . VAL A 1 73 ? 0.051 -6.775 2.016 1.00 95.00 73 VAL A C 1
ATOM 576 O O . VAL A 1 73 ? 0.734 -6.357 1.088 1.00 95.00 73 VAL A O 1
ATOM 579 N N . TRP A 1 74 ? 0.396 -6.596 3.291 1.00 94.19 74 TRP A N 1
ATOM 580 C CA . TRP A 1 74 ? 1.569 -5.820 3.673 1.00 94.19 74 TRP A CA 1
ATOM 581 C C . TRP A 1 74 ? 2.875 -6.444 3.166 1.00 94.19 74 TRP A C 1
ATOM 583 O O . TRP A 1 74 ? 3.718 -5.731 2.628 1.00 94.19 74 TRP A O 1
ATOM 593 N N . LEU A 1 75 ? 3.009 -7.770 3.260 1.00 95.38 75 LEU A N 1
ATOM 594 C CA . LEU A 1 75 ? 4.145 -8.508 2.712 1.00 95.38 75 LEU A CA 1
ATOM 595 C C . LEU A 1 75 ? 4.304 -8.252 1.210 1.00 95.38 75 LEU A C 1
ATOM 597 O O . LEU A 1 75 ? 5.400 -7.931 0.760 1.00 95.38 75 LEU A O 1
ATOM 601 N N . TRP A 1 76 ? 3.224 -8.372 0.436 1.00 97.06 76 TRP A N 1
ATOM 602 C CA . TRP A 1 76 ? 3.287 -8.165 -1.009 1.00 97.06 76 TRP A CA 1
ATOM 603 C C . TRP A 1 76 ? 3.581 -6.717 -1.393 1.00 97.06 76 TRP A C 1
ATOM 605 O O . TRP A 1 76 ? 4.352 -6.506 -2.325 1.00 97.06 76 TRP A O 1
ATOM 615 N N . ASN A 1 77 ? 3.054 -5.736 -0.657 1.00 96.25 77 ASN A N 1
ATOM 616 C CA . ASN A 1 77 ? 3.400 -4.330 -0.872 1.00 96.25 77 ASN A CA 1
ATOM 617 C C . ASN A 1 77 ? 4.899 -4.097 -0.647 1.00 96.25 77 ASN A C 1
ATOM 619 O O . ASN A 1 77 ? 5.563 -3.522 -1.502 1.00 96.25 77 ASN A O 1
ATOM 623 N N . LEU A 1 78 ? 5.452 -4.632 0.447 1.00 95.25 78 LEU A N 1
ATOM 624 C CA . LEU A 1 78 ? 6.876 -4.499 0.749 1.00 95.25 78 LEU A CA 1
ATOM 625 C C . LEU A 1 78 ? 7.753 -5.191 -0.306 1.00 95.25 78 LEU A C 1
ATOM 627 O O . LEU A 1 78 ? 8.786 -4.657 -0.703 1.00 95.25 78 LEU A O 1
ATOM 631 N N . ILE A 1 79 ? 7.340 -6.368 -0.786 1.00 97.12 79 ILE A N 1
ATOM 632 C CA . ILE A 1 79 ? 8.028 -7.066 -1.880 1.00 97.12 79 ILE A CA 1
ATOM 633 C C . ILE A 1 79 ? 8.008 -6.214 -3.152 1.00 97.12 79 ILE A C 1
ATOM 635 O O . ILE A 1 79 ? 9.050 -6.074 -3.782 1.00 97.12 79 ILE A O 1
ATOM 639 N N . GLN A 1 80 ? 6.862 -5.641 -3.528 1.00 96.75 80 GLN A N 1
ATOM 640 C CA . GLN A 1 80 ? 6.740 -4.814 -4.732 1.00 96.75 80 GLN A CA 1
ATOM 641 C C . GLN A 1 80 ? 7.581 -3.539 -4.643 1.00 96.75 80 GLN A C 1
ATOM 643 O O . GLN A 1 80 ? 8.325 -3.238 -5.575 1.00 96.75 80 GLN A O 1
ATOM 648 N N . GLU A 1 81 ? 7.505 -2.821 -3.522 1.00 96.00 81 GLU A N 1
ATOM 649 C CA . GLU A 1 81 ? 8.290 -1.608 -3.273 1.00 96.00 81 GLU A CA 1
ATOM 650 C C . GLU A 1 81 ? 9.791 -1.900 -3.347 1.00 96.00 81 GLU A C 1
ATOM 652 O O . GLU A 1 81 ? 10.525 -1.227 -4.074 1.00 96.00 81 GLU A O 1
ATOM 657 N N . ASN A 1 82 ? 10.244 -2.951 -2.660 1.00 96.25 82 ASN A N 1
ATOM 658 C CA . ASN A 1 82 ? 11.652 -3.331 -2.662 1.00 96.25 82 ASN A CA 1
ATOM 659 C C . ASN A 1 82 ? 12.104 -3.831 -4.035 1.00 96.25 82 ASN A C 1
ATOM 661 O O . ASN A 1 82 ? 13.172 -3.437 -4.496 1.00 96.25 82 ASN A O 1
ATOM 665 N N . ALA A 1 83 ? 11.311 -4.665 -4.710 1.00 95.94 83 ALA A N 1
ATOM 666 C CA . ALA A 1 83 ? 11.640 -5.163 -6.042 1.00 95.94 83 ALA A CA 1
ATOM 667 C C . ALA A 1 83 ? 11.780 -4.013 -7.047 1.00 95.94 83 ALA A C 1
ATOM 669 O O . ALA A 1 83 ? 12.754 -3.977 -7.797 1.00 95.94 83 ALA A O 1
ATOM 670 N N . LEU A 1 84 ? 10.860 -3.044 -7.022 1.00 95.56 84 LEU A N 1
ATOM 671 C CA . LEU A 1 84 ? 10.928 -1.864 -7.879 1.00 95.56 84 LEU A CA 1
ATOM 672 C C . LEU A 1 84 ? 12.146 -0.994 -7.546 1.00 95.56 84 LEU A C 1
ATOM 674 O O . LEU A 1 84 ? 12.849 -0.554 -8.453 1.00 95.56 84 LEU A O 1
ATOM 678 N N . CYS A 1 85 ? 12.427 -0.790 -6.258 1.00 95.81 85 CYS A N 1
ATOM 679 C CA . CYS A 1 85 ? 13.596 -0.050 -5.794 1.00 95.81 85 CYS A CA 1
ATOM 680 C C . CYS A 1 85 ? 14.901 -0.701 -6.283 1.00 95.81 85 CYS A C 1
ATOM 682 O O . CYS A 1 85 ? 15.726 -0.039 -6.912 1.00 95.81 85 CYS A O 1
ATOM 684 N N . HIS A 1 86 ? 15.057 -2.013 -6.086 1.00 95.06 86 HIS A N 1
ATOM 685 C CA . HIS A 1 86 ? 16.218 -2.769 -6.559 1.00 95.06 86 HIS A CA 1
ATOM 686 C C . HIS A 1 86 ? 16.356 -2.735 -8.082 1.00 95.06 86 HIS A C 1
ATOM 688 O O . HIS A 1 86 ? 17.461 -2.558 -8.591 1.00 95.06 86 HIS A O 1
ATOM 694 N N . PHE A 1 87 ? 15.246 -2.860 -8.809 1.00 95.38 87 PHE A N 1
ATOM 695 C CA . PHE A 1 87 ? 15.234 -2.782 -10.265 1.00 95.38 87 PHE A CA 1
ATOM 696 C C . PHE A 1 87 ? 15.707 -1.410 -10.766 1.00 95.38 87 PHE A C 1
ATOM 698 O O . PHE A 1 87 ? 16.611 -1.339 -11.593 1.00 95.38 87 PHE A O 1
ATOM 705 N N . GLN A 1 88 ? 15.163 -0.317 -10.222 1.00 92.75 88 GLN A N 1
ATOM 706 C CA . GLN A 1 88 ? 15.533 1.051 -10.611 1.00 92.75 88 GLN A CA 1
ATOM 707 C C . GLN A 1 88 ? 16.967 1.424 -10.210 1.00 92.75 88 GLN A C 1
ATOM 709 O O . GLN A 1 88 ? 17.622 2.209 -10.896 1.00 92.75 88 GLN A O 1
ATOM 714 N N . GLN A 1 89 ? 17.467 0.878 -9.100 1.00 93.94 89 GLN A N 1
ATOM 715 C CA . GLN A 1 89 ? 18.831 1.123 -8.625 1.00 93.94 89 GLN A CA 1
ATOM 716 C C . GLN A 1 89 ? 19.885 0.270 -9.338 1.00 93.94 89 GLN A C 1
ATOM 718 O O . GLN A 1 89 ? 21.075 0.576 -9.234 1.00 93.94 89 GLN A O 1
ATOM 723 N N . HIS A 1 90 ? 19.482 -0.770 -10.073 1.00 95.50 90 HIS A N 1
ATOM 724 C CA . HIS A 1 90 ? 20.413 -1.629 -10.792 1.00 95.50 90 HIS A CA 1
ATOM 725 C C . HIS A 1 90 ? 21.192 -0.819 -11.847 1.00 95.50 90 HIS A C 1
ATOM 727 O O . HIS A 1 90 ? 20.564 -0.220 -12.725 1.00 95.50 90 HIS A O 1
ATOM 733 N N . PRO A 1 91 ? 22.543 -0.800 -11.826 1.00 95.25 91 PRO A N 1
ATOM 734 C CA . PRO A 1 91 ? 23.339 0.098 -12.669 1.00 95.25 91 PRO A CA 1
ATOM 735 C C . PRO A 1 91 ? 23.023 -0.001 -14.164 1.00 95.25 91 PRO A C 1
ATOM 737 O O . PRO A 1 91 ? 22.899 1.022 -14.832 1.00 95.25 91 PRO A O 1
ATOM 740 N N . ALA A 1 92 ? 22.836 -1.221 -14.676 1.00 94.62 92 ALA A N 1
ATOM 741 C CA . ALA A 1 92 ? 22.527 -1.440 -16.087 1.00 94.62 92 ALA A CA 1
ATOM 742 C C . ALA A 1 92 ? 21.102 -0.992 -16.457 1.00 94.62 92 ALA A C 1
ATOM 744 O O . ALA A 1 92 ? 20.896 -0.419 -17.521 1.00 94.62 92 ALA A O 1
ATOM 745 N N . VAL A 1 93 ? 20.127 -1.176 -15.558 1.00 96.00 93 VAL A N 1
ATOM 746 C CA . VAL A 1 93 ? 18.754 -0.689 -15.781 1.00 96.00 93 VAL A CA 1
ATOM 747 C C . VAL A 1 93 ? 18.755 0.834 -15.763 1.00 96.00 93 VAL A C 1
ATOM 749 O O . VAL A 1 93 ? 18.220 1.458 -16.669 1.00 96.00 93 VAL A O 1
ATOM 752 N N . ARG A 1 94 ? 19.423 1.440 -14.777 1.00 95.81 94 ARG A N 1
ATOM 753 C CA . ARG A 1 94 ? 19.548 2.894 -14.646 1.00 95.81 94 ARG A CA 1
ATOM 754 C C . ARG A 1 94 ? 20.211 3.549 -15.863 1.00 95.81 94 ARG A C 1
ATOM 756 O O . ARG A 1 9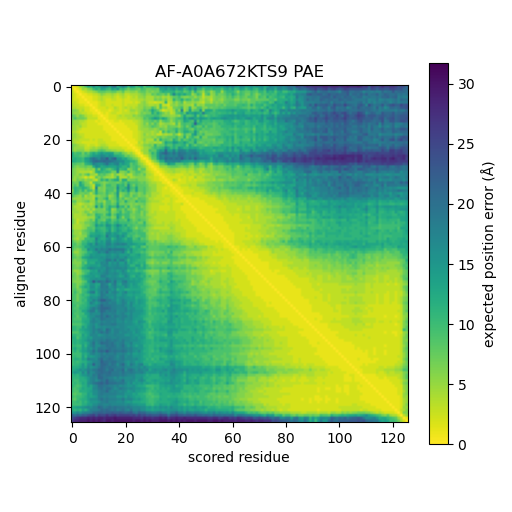4 ? 19.862 4.680 -16.188 1.00 95.81 94 ARG A O 1
ATOM 763 N N . ALA A 1 95 ? 21.154 2.865 -16.512 1.00 95.50 95 ALA A N 1
ATOM 764 C CA . ALA A 1 95 ? 21.801 3.348 -17.729 1.00 95.50 95 ALA A CA 1
ATOM 765 C C . ALA A 1 95 ? 20.866 3.311 -18.953 1.00 95.50 95 ALA A C 1
ATOM 767 O O . ALA A 1 95 ? 20.847 4.263 -19.728 1.00 95.50 95 ALA A O 1
ATOM 768 N N . GLU A 1 96 ? 20.073 2.247 -19.103 1.00 95.00 96 GLU A N 1
ATOM 769 C CA . GLU A 1 96 ? 19.196 2.026 -20.266 1.00 95.00 96 GLU A CA 1
ATOM 770 C C . GLU A 1 96 ? 17.822 2.712 -20.147 1.00 95.00 96 GLU A C 1
ATOM 772 O O . GLU A 1 96 ? 17.172 2.998 -21.156 1.00 95.00 96 GLU A O 1
ATOM 777 N N . LEU A 1 97 ? 17.363 2.995 -18.923 1.00 95.44 97 LEU A N 1
ATOM 778 C CA . LEU A 1 97 ? 16.018 3.509 -18.644 1.00 95.44 97 LEU A CA 1
ATOM 779 C C . LEU A 1 97 ? 15.666 4.794 -19.424 1.00 95.44 97 LEU A C 1
ATOM 781 O O . LEU A 1 97 ? 14.601 4.799 -20.044 1.00 95.44 97 LEU A O 1
ATOM 785 N N . PRO A 1 98 ? 16.525 5.839 -19.493 1.00 96.50 98 PRO A N 1
ATOM 786 C CA . PRO A 1 98 ? 16.184 7.070 -20.213 1.00 96.50 98 PRO A CA 1
ATOM 787 C C . PRO A 1 98 ? 15.958 6.853 -21.715 1.00 96.50 98 PRO A C 1
ATOM 789 O O . PRO A 1 98 ? 15.065 7.456 -22.311 1.00 96.50 98 PRO A O 1
ATOM 792 N N . GLU A 1 99 ? 16.746 5.974 -22.341 1.00 96.31 99 GLU A N 1
ATOM 793 C CA . GLU A 1 99 ? 16.590 5.666 -23.765 1.00 96.31 99 GLU A CA 1
ATOM 794 C C . GLU A 1 99 ? 15.333 4.827 -24.014 1.00 96.31 99 GLU A C 1
ATOM 796 O O . GLU A 1 99 ? 14.618 5.061 -24.990 1.00 96.31 99 GLU A O 1
ATOM 801 N N . MET A 1 100 ? 15.001 3.891 -23.119 1.00 96.44 100 MET A N 1
ATOM 802 C CA . MET A 1 100 ? 13.749 3.135 -23.219 1.00 96.44 100 MET A CA 1
ATOM 803 C C . MET A 1 100 ? 12.520 4.042 -23.080 1.00 96.44 100 MET A C 1
ATOM 805 O O . MET A 1 100 ? 11.593 3.928 -23.881 1.00 96.44 100 MET A O 1
ATOM 809 N N . GLU A 1 101 ? 12.520 4.980 -22.129 1.00 96.94 101 GLU A N 1
ATOM 810 C CA . GLU A 1 101 ? 11.442 5.968 -21.969 1.00 96.94 101 GLU A CA 1
ATOM 811 C C . GLU A 1 101 ? 11.283 6.844 -23.217 1.00 96.94 101 GLU A C 1
ATOM 813 O O . GLU A 1 101 ? 10.162 7.056 -23.696 1.00 96.94 101 GLU A O 1
ATOM 818 N N . ARG A 1 102 ? 12.398 7.301 -23.800 1.00 97.81 102 ARG A N 1
ATOM 819 C CA . ARG A 1 102 ? 12.392 8.064 -25.054 1.00 97.81 102 ARG A CA 1
ATOM 820 C C . ARG A 1 102 ? 11.777 7.254 -26.197 1.00 97.81 102 ARG A C 1
ATOM 822 O O . ARG A 1 102 ? 10.883 7.738 -26.883 1.00 97.81 102 ARG A O 1
ATOM 829 N N . ARG A 1 103 ? 12.206 6.006 -26.389 1.00 97.25 103 ARG A N 1
ATOM 830 C CA . ARG A 1 103 ? 11.694 5.139 -27.464 1.00 97.25 103 ARG A CA 1
ATOM 831 C C . ARG A 1 103 ? 10.208 4.818 -27.300 1.00 97.25 103 ARG A C 1
ATOM 833 O O . ARG A 1 103 ? 9.493 4.751 -28.295 1.00 97.25 103 ARG A O 1
ATOM 840 N N . VAL A 1 104 ? 9.721 4.659 -26.068 1.00 97.81 104 VAL A N 1
ATOM 841 C CA . VAL A 1 104 ? 8.286 4.457 -25.800 1.00 97.81 104 VAL A CA 1
ATOM 842 C C . VAL A 1 104 ? 7.483 5.720 -26.103 1.00 97.81 104 VAL A C 1
ATOM 844 O O . VAL A 1 104 ? 6.465 5.655 -26.788 1.00 97.81 104 VAL A O 1
ATOM 847 N N . THR A 1 105 ? 7.938 6.879 -25.624 1.00 97.44 105 THR A N 1
ATOM 848 C CA . THR A 1 105 ? 7.224 8.155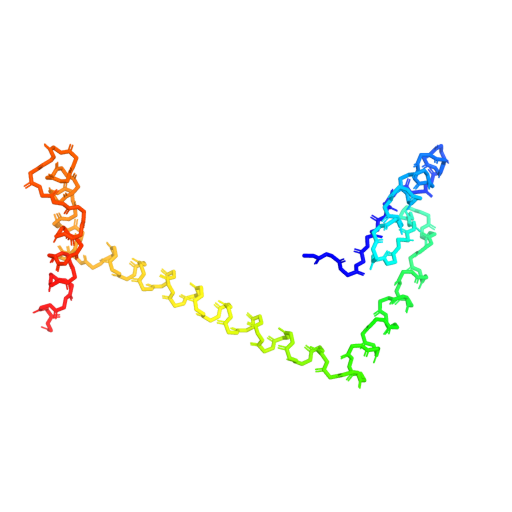 -25.805 1.00 97.44 105 THR A CA 1
ATOM 849 C C . THR A 1 105 ? 7.231 8.646 -27.254 1.00 97.44 105 THR A C 1
ATOM 851 O O . THR A 1 105 ? 6.262 9.269 -27.684 1.00 97.44 105 THR A O 1
ATOM 854 N N . CYS A 1 106 ? 8.264 8.314 -28.034 1.00 97.00 106 CYS A N 1
ATOM 855 C CA . CYS A 1 106 ? 8.312 8.560 -29.477 1.00 97.00 106 CYS A CA 1
ATOM 856 C C . CYS A 1 106 ? 7.513 7.540 -30.311 1.00 97.00 106 CYS A C 1
ATOM 858 O O . CYS A 1 106 ? 7.326 7.757 -31.505 1.00 97.00 106 CYS A O 1
ATOM 860 N N . GLY A 1 107 ? 7.027 6.449 -29.707 1.00 95.88 107 GLY A N 1
ATOM 861 C CA . GLY A 1 107 ? 6.285 5.394 -30.402 1.00 95.88 107 GLY A CA 1
ATOM 862 C C . GLY A 1 107 ? 7.156 4.383 -31.160 1.00 95.88 107 GLY A C 1
ATOM 863 O O . GLY A 1 107 ? 6.619 3.580 -31.919 1.00 95.88 107 GLY A O 1
ATOM 864 N N . ASP A 1 108 ? 8.475 4.386 -30.941 1.00 96.81 108 ASP A N 1
ATOM 865 C CA . ASP A 1 108 ? 9.424 3.464 -31.582 1.00 96.81 108 ASP A CA 1
ATOM 866 C C . ASP A 1 108 ? 9.253 2.021 -31.073 1.00 96.81 108 ASP A C 1
ATOM 868 O O . ASP A 1 108 ? 9.489 1.059 -31.806 1.00 96.81 108 ASP A O 1
ATOM 872 N N . ILE A 1 109 ? 8.876 1.857 -29.799 1.00 97.19 109 ILE A N 1
ATOM 873 C CA . ILE A 1 109 ? 8.591 0.561 -29.165 1.00 97.19 109 ILE A CA 1
ATOM 874 C C . ILE A 1 109 ? 7.380 0.653 -28.237 1.00 97.19 109 ILE A C 1
ATOM 876 O O . ILE A 1 109 ? 7.057 1.714 -27.708 1.00 97.19 109 ILE A O 1
ATOM 880 N N . SER A 1 110 ? 6.724 -0.483 -27.990 1.00 97.56 110 SER A N 1
ATOM 881 C CA . SER A 1 110 ? 5.638 -0.552 -27.011 1.00 97.56 110 SER A CA 1
ATOM 882 C C . SER A 1 110 ? 6.172 -0.562 -25.568 1.00 97.56 110 SER A C 1
ATOM 884 O O . SER A 1 110 ? 7.272 -1.073 -25.327 1.00 97.56 110 SER A O 1
ATOM 886 N N . PRO A 1 111 ? 5.385 -0.087 -24.578 1.00 96.38 111 PRO A N 1
ATOM 887 C CA . PRO A 1 111 ? 5.749 -0.185 -23.162 1.00 96.38 111 PRO A CA 1
ATOM 888 C C . PRO A 1 111 ? 6.052 -1.621 -22.706 1.00 96.38 111 PRO A C 1
ATOM 890 O O . PRO A 1 111 ? 6.975 -1.840 -21.928 1.00 96.38 111 PRO A O 1
ATOM 893 N N . GLY A 1 112 ? 5.308 -2.608 -23.223 1.00 96.75 112 GLY A N 1
ATOM 894 C CA . GLY A 1 112 ? 5.539 -4.023 -22.913 1.00 96.75 112 GLY A CA 1
ATOM 895 C C . GLY A 1 112 ? 6.908 -4.507 -23.395 1.00 96.75 112 GLY A C 1
ATOM 896 O O . GLY A 1 112 ? 7.654 -5.101 -22.623 1.00 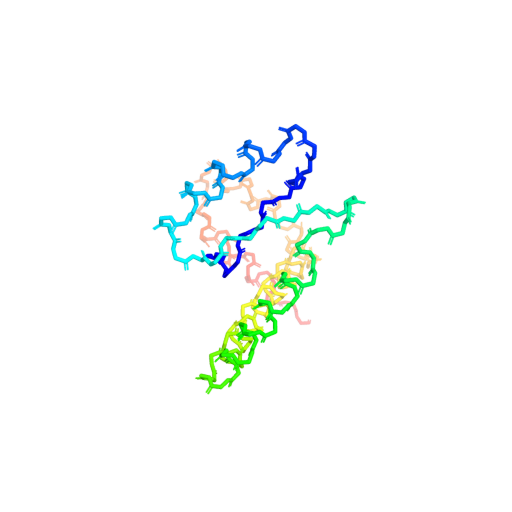96.75 112 GLY A O 1
ATOM 897 N N . LEU A 1 113 ? 7.288 -4.166 -24.634 1.00 96.31 113 LEU A N 1
ATOM 898 C CA . LEU A 1 113 ? 8.600 -4.530 -25.173 1.00 96.31 113 LEU A CA 1
ATOM 899 C C . LEU A 1 113 ? 9.742 -3.835 -24.416 1.00 96.31 113 LEU A C 1
ATOM 901 O O . LEU A 1 113 ? 10.754 -4.468 -24.125 1.00 96.31 113 LEU A O 1
ATOM 905 N N . ALA A 1 114 ? 9.585 -2.554 -24.070 1.00 95.69 114 ALA A N 1
ATOM 906 C CA . ALA A 1 114 ? 10.556 -1.833 -23.248 1.00 95.69 114 ALA A CA 1
ATOM 907 C C . ALA A 1 114 ? 10.744 -2.493 -21.868 1.00 95.69 114 ALA A C 1
ATOM 909 O O . ALA A 1 114 ? 11.877 -2.673 -21.422 1.00 95.69 114 ALA A O 1
ATOM 910 N N . SER A 1 115 ? 9.647 -2.918 -21.226 1.00 96.12 115 SER A N 1
ATOM 911 C CA . SER A 1 115 ? 9.690 -3.655 -19.957 1.00 96.12 115 SER A CA 1
ATOM 912 C C . SER A 1 115 ? 10.466 -4.964 -20.089 1.00 96.12 115 SER A C 1
ATOM 914 O O . SER A 1 115 ? 11.348 -5.231 -19.276 1.00 96.12 115 SER A O 1
ATOM 916 N N . ASP A 1 116 ? 10.189 -5.766 -21.121 1.00 96.19 116 ASP A N 1
ATOM 917 C CA . ASP A 1 116 ? 10.877 -7.044 -21.340 1.00 96.19 116 ASP A CA 1
ATOM 918 C C . ASP A 1 116 ? 12.382 -6.856 -21.567 1.00 96.19 116 ASP A C 1
ATOM 920 O O . ASP A 1 116 ? 13.197 -7.647 -21.088 1.00 96.19 116 ASP A O 1
ATOM 924 N N . LEU A 1 117 ? 12.769 -5.800 -22.291 1.00 95.19 117 LEU A N 1
ATOM 925 C CA . LEU A 1 117 ? 14.173 -5.457 -22.515 1.00 95.19 117 LEU A CA 1
ATOM 926 C C . LEU A 1 117 ? 14.869 -5.059 -21.209 1.00 95.19 117 LEU A C 1
ATOM 928 O O . LEU A 1 117 ? 15.936 -5.594 -20.910 1.00 95.19 117 LEU A O 1
ATOM 932 N N . LEU A 1 118 ? 14.259 -4.190 -20.400 1.00 95.31 118 LEU A N 1
ATOM 933 C CA . LEU A 1 118 ? 14.832 -3.790 -19.111 1.00 95.31 118 LEU A CA 1
ATOM 934 C C . LEU A 1 118 ? 14.900 -4.964 -18.119 1.00 95.31 118 LEU A C 1
ATOM 936 O O . LEU A 1 118 ? 15.882 -5.092 -17.390 1.00 95.31 118 LEU A O 1
ATOM 940 N N . LEU A 1 119 ? 13.915 -5.871 -18.128 1.00 95.62 119 LEU A N 1
ATOM 941 C CA . LEU A 1 119 ? 13.952 -7.109 -17.339 1.00 95.62 119 LEU A CA 1
ATOM 942 C C . LEU A 1 119 ? 15.095 -8.035 -17.775 1.00 95.62 119 LEU A C 1
ATOM 944 O O . LEU A 1 119 ? 15.785 -8.600 -16.926 1.00 95.62 119 LEU A O 1
ATOM 948 N N . LYS A 1 120 ? 15.360 -8.152 -19.083 1.00 94.94 120 LYS A N 1
ATOM 949 C CA . LYS A 1 120 ? 16.525 -8.898 -19.585 1.00 94.94 120 LYS A CA 1
ATOM 950 C C . LYS A 1 120 ? 17.831 -8.280 -19.099 1.00 94.94 120 LYS A C 1
ATOM 952 O O . LYS A 1 120 ? 18.669 -9.010 -18.571 1.00 94.94 120 LYS A O 1
ATOM 957 N N . VAL A 1 121 ? 17.975 -6.959 -19.209 1.00 93.38 121 VAL A N 1
ATOM 958 C CA . VAL A 1 121 ? 19.146 -6.212 -18.713 1.00 93.38 121 VAL A CA 1
ATOM 959 C C . VAL A 1 121 ? 19.359 -6.445 -17.215 1.00 93.38 121 VAL A C 1
ATOM 961 O O . VAL A 1 121 ? 20.489 -6.667 -16.787 1.00 93.38 121 VAL A O 1
ATOM 964 N N . PHE A 1 122 ? 18.282 -6.467 -16.428 1.00 93.50 122 PHE A N 1
ATOM 965 C CA . PHE A 1 122 ? 18.333 -6.778 -14.999 1.00 93.50 122 PHE A CA 1
ATOM 966 C C . PHE A 1 122 ? 18.789 -8.221 -14.710 1.00 93.50 122 PHE A C 1
ATOM 968 O O . PHE A 1 122 ? 19.536 -8.448 -13.767 1.00 93.50 122 PHE A O 1
ATOM 975 N N . SER A 1 123 ? 18.373 -9.199 -15.523 1.00 88.50 123 SER A N 1
ATOM 976 C CA . SER A 1 123 ? 18.655 -10.630 -15.292 1.00 88.50 123 SER A CA 1
ATOM 977 C C . SER A 1 123 ? 20.002 -11.151 -15.817 1.00 88.50 123 SER A C 1
ATOM 979 O O . SER A 1 123 ? 20.411 -12.247 -15.444 1.00 88.50 123 SER A O 1
ATOM 981 N N . THR A 1 124 ? 20.676 -10.418 -16.710 1.00 76.69 124 THR A N 1
ATOM 982 C CA . THR A 1 124 ? 21.810 -10.951 -17.498 1.00 76.69 124 THR A CA 1
ATOM 983 C C . THR A 1 124 ? 23.177 -10.777 -16.814 1.00 76.69 124 THR A C 1
ATOM 985 O O . THR A 1 124 ? 24.165 -11.331 -17.285 1.00 76.69 124 THR A O 1
ATOM 988 N N . ILE A 1 125 ? 23.267 -10.046 -15.700 1.00 58.00 125 ILE A N 1
ATOM 989 C CA . ILE A 1 125 ? 24.544 -9.783 -15.016 1.00 58.00 125 ILE A CA 1
ATOM 990 C C . ILE A 1 125 ? 24.590 -10.573 -13.702 1.00 58.00 125 ILE A C 1
ATOM 992 O O . ILE A 1 125 ? 23.908 -10.222 -12.740 1.00 58.00 125 ILE A O 1
ATOM 996 N N . GLN A 1 126 ? 25.386 -11.647 -13.705 1.00 48.66 126 GLN A N 1
ATOM 997 C CA . GLN A 1 126 ? 25.867 -12.369 -12.522 1.00 48.66 126 GLN A CA 1
ATOM 998 C C . GLN A 1 126 ? 27.266 -11.871 -12.153 1.00 48.66 126 GLN A C 1
ATOM 1000 O O . GLN A 1 126 ? 28.061 -11.639 -13.093 1.00 48.66 126 GLN A O 1
#

pLDDT: mean 86.92, std 11.02, range [45.09, 97.81]

Radius of gyration: 25.92 Å; Cα contacts (8 Å, |Δi|>4): 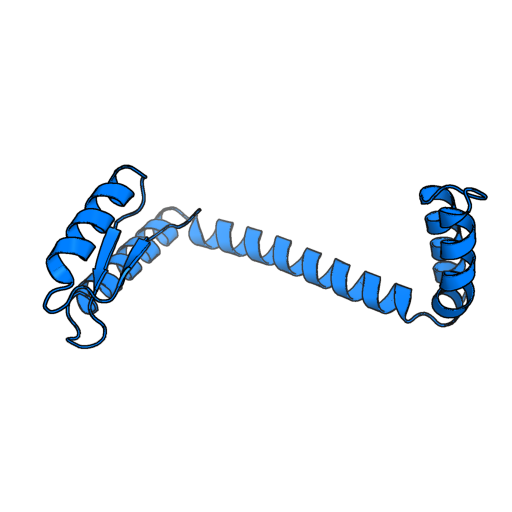92; chains: 1; bounding box: 54×40×60 Å

Secondary structure (DSSP, 8-state):
--SEEEE---SGGGHHHHHHHHHHHTTSSSEEEE--TTT-TTHHHHHHHHHHHHHHHHHTSHHHHHHHHHHHHHHHHHHHHHHHHHHHHSHHHHHHHHHHHHHHHTTSS-HHHHHHHHHHHHHS--

Solvent-accessible surface area (backbone atoms only — not comparable to full-atom values): 7093 Å² total; per-residue (Å²): 138,72,79,63,47,74,44,68,61,40,46,84,86,37,36,64,61,38,52,51,54,43,57,68,55,50,81,44,97,32,64,61,48,60,25,15,87,88,78,51,46,42,48,68,60,49,51,52,51,52,51,52,49,51,52,51,31,54,74,70,49,50,47,65,54,52,49,52,52,51,49,53,53,50,50,52,51,52,49,52,55,51,50,51,51,53,50,60,65,32,70,64,28,53,68,47,46,65,59,44,52,48,34,36,75,73,63,77,42,54,67,68,58,45,49,54,52,45,50,47,54,60,71,70,70,131

Nearest PDB structures (foldseek):
  2www-assembly1_D  TM=8.634E-01  e=2.184E-12  Homo sapiens
  3nxs-assembly1_A-2  TM=7.340E-01  e=2.587E-08  Mycolicibacterium smegmatis MC2 155
  3tk1-assembly1_B  TM=8.178E-01  e=9.076E-08  Mycolicibacterium thermoresistibile ATCC 19527
  3p32-assembly1_A-2  TM=7.662E-01  e=9.696E-08  Mycobacterium tuberculosis
  4gt1-assembly1_A-2  TM=7.541E-01  e=2.980E-07  Mycobacterium tuberculosis

Sequence (126 aa):
MADLVVVTKSDGELVVPARRIQAEYTIWKPKVVRISSQTGQGVPELWNTMLQFRDAMLSSGELPVHRQTQQKVWLWNLIQENALCHFQQHPAVRAELPEMERRVTCGDISPGLASDLLLKVFSTIQ

Foldseek 3Di:
DDQEAEQEPCDDPCVVVSVVVQVVCVVDPHRYFYAYPVVRPRVVVVVVVVVVVVVVCVVVVVVVVVVVVVVVVVVVVVVVVVVVVCLCPPPQLVVCVVVLVVCCVVVVDPPVVSVVVSVCSVPVDD

InterPro domains:
  IPR005129 SIMIBI class G3E GTPase, ArgK/MeaB [PTHR23408] (1-124)
  IPR027417 P-loop containing nucleoside triphosphate hydrolase [G3DSA:3.40.50.300] (1-59)
  IPR027417 P-loop containing nucleoside triphosphate hydrolase [SSF52540] (1-122)

Organism: Sinocyclocheilus grahami (NCBI:txid75366)

Mean predicted aligned error: 9.68 Å